Protein AF-A0A8J6MJN9-F1 (afdb_monomer_lite)

Secondary structure (DSSP, 8-state):
-------PPPPPPHHHHHHHHHHHTHHHHTTTTTTSHHHHHHHHHHHHHHHHS-TTSTT-SS-TTSHHHHH--HHHHHHHHHHHHHSPPPPPP-------------B--HHHHHHIIIIITTT-GGGGBHHHHHHTHHHHHHHHHTT-S-SSSPPPHHHHHHHHHHHHH-

Structure (mmCIF, N/CA/C/O backbone):
data_AF-A0A8J6MJN9-F1
#
_entry.id   AF-A0A8J6MJN9-F1
#
loop_
_atom_site.group_PDB
_atom_site.id
_atom_site.type_symbol
_atom_site.label_atom_id
_atom_site.label_alt_id
_atom_site.label_comp_id
_atom_site.label_asym_id
_atom_site.label_entity_id
_atom_site.label_seq_id
_atom_site.pdbx_PDB_ins_code
_atom_site.Cartn_x
_atom_site.Cartn_y
_atom_site.Cartn_z
_atom_site.occupancy
_atom_site.B_iso_or_equiv
_atom_site.auth_seq_id
_atom_site.auth_comp_id
_atom_site.auth_asym_id
_atom_site.auth_atom_id
_atom_site.pdbx_PDB_model_num
ATOM 1 N N . MET A 1 1 ? 47.421 -7.490 -21.087 1.00 34.41 1 MET A N 1
ATOM 2 C CA . MET A 1 1 ? 46.028 -7.913 -21.349 1.00 34.41 1 MET A CA 1
ATOM 3 C C . MET A 1 1 ? 45.246 -7.853 -20.045 1.00 34.41 1 MET A C 1
ATOM 5 O O . MET A 1 1 ? 45.467 -8.699 -19.192 1.00 34.41 1 MET A O 1
ATOM 9 N N . ARG A 1 2 ? 44.400 -6.836 -19.838 1.00 38.19 2 ARG A N 1
ATOM 10 C CA . ARG A 1 2 ? 43.398 -6.853 -18.761 1.00 38.19 2 ARG A CA 1
ATOM 11 C C . ARG A 1 2 ? 42.039 -7.036 -19.422 1.00 38.19 2 ARG A C 1
ATOM 13 O O . ARG A 1 2 ? 41.529 -6.114 -20.044 1.00 38.19 2 ARG A O 1
ATOM 20 N N . LEU A 1 3 ? 41.534 -8.264 -19.343 1.00 40.66 3 LEU A N 1
ATOM 21 C CA . LEU A 1 3 ? 40.156 -8.619 -19.653 1.00 40.66 3 LEU A CA 1
ATOM 22 C C . LEU A 1 3 ? 39.282 -8.026 -18.544 1.00 40.66 3 LEU A C 1
ATOM 24 O O . LEU A 1 3 ? 39.074 -8.657 -17.512 1.00 40.66 3 LEU A O 1
ATOM 28 N N . PHE A 1 4 ? 38.810 -6.797 -18.732 1.00 44.72 4 PHE A N 1
ATOM 29 C CA . PHE A 1 4 ? 37.571 -6.393 -18.087 1.00 44.72 4 PHE A CA 1
ATOM 30 C C . PHE A 1 4 ? 36.474 -7.082 -18.887 1.00 44.72 4 PHE A C 1
ATOM 32 O O . PHE A 1 4 ? 36.148 -6.659 -19.993 1.00 44.72 4 PHE A O 1
ATOM 39 N N . ALA A 1 5 ? 35.997 -8.220 -18.382 1.00 37.56 5 ALA A N 1
ATOM 40 C CA . ALA A 1 5 ? 34.720 -8.742 -18.826 1.00 37.56 5 ALA A CA 1
ATOM 41 C C . ALA A 1 5 ? 33.696 -7.654 -18.503 1.00 37.56 5 ALA A C 1
ATOM 43 O O . ALA A 1 5 ? 33.409 -7.388 -17.337 1.00 37.56 5 ALA A O 1
ATOM 44 N N . ASP A 1 6 ? 33.249 -6.973 -19.551 1.00 38.81 6 ASP A N 1
ATOM 45 C CA . ASP A 1 6 ? 32.132 -6.046 -19.541 1.00 38.81 6 ASP A CA 1
ATOM 46 C C . ASP A 1 6 ? 30.897 -6.869 -19.161 1.00 38.81 6 ASP A C 1
ATOM 48 O O . ASP A 1 6 ? 30.219 -7.461 -20.005 1.00 38.81 6 ASP A O 1
ATOM 52 N N . VAL A 1 7 ? 30.658 -7.029 -17.858 1.00 37.59 7 VAL A N 1
ATOM 53 C CA . VAL A 1 7 ? 29.420 -7.629 -17.373 1.00 37.59 7 VAL A CA 1
ATOM 54 C C . VAL A 1 7 ? 28.360 -6.564 -17.590 1.00 37.59 7 VAL A C 1
ATOM 56 O O . VAL A 1 7 ? 28.095 -5.740 -16.717 1.00 37.59 7 VAL A O 1
ATOM 59 N N . SER A 1 8 ? 27.806 -6.538 -18.803 1.00 46.19 8 SER A N 1
ATOM 60 C CA . SER A 1 8 ? 26.635 -5.726 -19.105 1.00 46.19 8 SER A CA 1
ATOM 61 C C . SER A 1 8 ? 25.590 -5.996 -18.021 1.00 46.19 8 SER A C 1
ATOM 63 O O . SER A 1 8 ? 25.318 -7.170 -17.736 1.00 46.19 8 SER A O 1
ATOM 65 N N . PRO A 1 9 ? 25.027 -4.958 -17.380 1.00 55.22 9 PRO A N 1
ATOM 66 C CA . PRO A 1 9 ? 23.984 -5.161 -16.390 1.00 55.22 9 PRO A CA 1
ATOM 67 C C . PRO A 1 9 ? 22.862 -5.959 -17.055 1.00 55.22 9 PRO A C 1
ATOM 69 O O . PRO A 1 9 ? 22.334 -5.550 -18.091 1.00 55.22 9 PRO A O 1
ATOM 72 N N . LYS A 1 10 ? 22.552 -7.137 -16.497 1.00 65.69 10 LYS A N 1
ATOM 73 C CA . LYS A 1 10 ? 21.460 -7.987 -16.979 1.00 65.69 10 LYS A CA 1
ATOM 74 C C . LYS A 1 10 ? 20.211 -7.113 -17.078 1.00 65.69 10 LYS A C 1
ATOM 76 O O . LYS A 1 10 ? 19.831 -6.476 -16.096 1.00 65.69 10 LYS A O 1
ATOM 81 N N . ALA A 1 11 ? 19.605 -7.060 -18.263 1.00 75.19 11 ALA A N 1
ATOM 82 C CA . ALA A 1 11 ? 18.361 -6.330 -18.450 1.00 75.19 11 ALA A CA 1
ATOM 83 C C . ALA A 1 11 ? 17.307 -6.887 -17.482 1.00 75.19 11 ALA A C 1
ATOM 85 O O . ALA A 1 11 ? 17.142 -8.105 -17.381 1.00 75.19 11 ALA A O 1
ATOM 86 N N . ALA A 1 12 ? 16.632 -5.993 -16.760 1.00 85.31 12 ALA A N 1
ATOM 87 C CA . ALA A 1 12 ? 15.559 -6.370 -15.854 1.00 85.31 12 ALA A CA 1
ATOM 88 C C . ALA A 1 12 ? 14.442 -7.067 -16.642 1.00 85.31 12 ALA A C 1
ATOM 90 O O . ALA A 1 12 ? 14.071 -6.624 -17.731 1.00 85.31 12 ALA A O 1
ATOM 91 N N . THR A 1 13 ? 13.922 -8.162 -16.101 1.00 89.00 13 THR A N 1
ATOM 92 C CA . THR A 1 13 ? 12.825 -8.936 -16.692 1.00 89.00 13 THR A CA 1
ATOM 93 C C . THR A 1 13 ? 11.508 -8.659 -15.970 1.00 89.00 13 THR A C 1
ATOM 95 O O . THR A 1 13 ? 11.492 -8.087 -14.880 1.00 89.00 13 THR A O 1
ATOM 98 N N . TRP A 1 14 ? 10.386 -9.077 -16.564 1.00 88.81 14 TRP A N 1
ATOM 99 C CA . TRP A 1 14 ? 9.093 -9.007 -15.877 1.00 88.81 14 TRP A CA 1
ATOM 100 C C . TRP A 1 14 ? 9.074 -9.854 -14.596 1.00 88.81 14 TRP A C 1
ATOM 102 O O . TRP A 1 14 ? 8.482 -9.435 -13.606 1.00 88.81 14 TRP A O 1
ATOM 112 N N . ASP A 1 15 ? 9.776 -10.987 -14.569 1.00 87.44 15 ASP A N 1
ATOM 113 C CA . ASP A 1 15 ? 9.877 -11.824 -13.370 1.00 87.44 15 ASP A CA 1
ATOM 114 C C . ASP A 1 15 ? 10.611 -11.090 -12.237 1.00 87.44 15 ASP A C 1
ATOM 116 O O . ASP A 1 15 ? 10.156 -11.106 -11.092 1.00 87.44 15 ASP A O 1
ATOM 120 N N . ASP A 1 16 ? 11.688 -10.360 -12.559 1.00 88.56 16 ASP A N 1
ATOM 121 C CA . ASP A 1 16 ? 12.395 -9.517 -11.585 1.00 88.56 16 ASP A CA 1
ATOM 122 C C . ASP A 1 16 ? 11.463 -8.419 -11.032 1.00 88.56 16 ASP A C 1
ATOM 124 O O . ASP A 1 16 ? 11.423 -8.173 -9.826 1.00 88.56 16 ASP A O 1
ATOM 128 N N . VAL A 1 17 ? 10.669 -7.779 -11.900 1.00 90.06 17 VAL A N 1
ATOM 129 C CA . VAL A 1 17 ? 9.691 -6.753 -11.496 1.00 90.06 17 VAL A CA 1
ATOM 130 C C . VAL A 1 17 ? 8.559 -7.343 -10.665 1.00 90.06 17 VAL A C 1
ATOM 132 O O . VAL A 1 17 ? 8.145 -6.713 -9.696 1.00 90.06 17 VAL A O 1
ATOM 135 N N . THR A 1 18 ? 8.079 -8.539 -10.998 1.00 86.19 18 THR A N 1
ATOM 136 C CA . THR A 1 18 ? 6.993 -9.210 -10.272 1.00 86.19 18 THR A CA 1
ATOM 137 C C . THR A 1 18 ? 7.424 -9.526 -8.847 1.00 86.19 18 THR A C 1
ATOM 139 O O . THR A 1 18 ? 6.712 -9.170 -7.914 1.00 86.19 18 THR A O 1
ATOM 142 N N . LEU A 1 19 ? 8.629 -10.072 -8.656 1.00 85.38 19 LEU A N 1
ATOM 143 C CA . LEU A 1 19 ? 9.178 -10.356 -7.324 1.00 85.38 19 LEU A CA 1
ATOM 144 C C . LEU A 1 19 ? 9.270 -9.095 -6.452 1.00 85.38 19 LEU A C 1
ATOM 146 O O . LEU A 1 19 ? 8.923 -9.112 -5.268 1.00 85.38 19 LEU A O 1
ATOM 150 N N . ILE A 1 20 ? 9.716 -7.981 -7.035 1.00 88.62 20 ILE A N 1
ATOM 151 C CA . ILE A 1 20 ? 9.807 -6.700 -6.324 1.00 88.62 20 ILE A CA 1
ATOM 152 C C . ILE A 1 20 ? 8.400 -6.124 -6.072 1.00 88.62 20 ILE A C 1
ATOM 154 O O . ILE A 1 20 ? 8.106 -5.670 -4.964 1.00 88.62 20 ILE A O 1
ATOM 158 N N . SER A 1 21 ? 7.504 -6.189 -7.060 1.00 86.69 21 SER A N 1
ATOM 159 C CA . SER A 1 21 ? 6.110 -5.743 -6.960 1.00 86.69 21 SER A CA 1
ATOM 160 C C . SER A 1 21 ? 5.362 -6.486 -5.855 1.00 86.69 21 SER A C 1
ATOM 162 O O . SER A 1 21 ? 4.729 -5.851 -5.013 1.00 86.69 21 SER A O 1
ATOM 164 N N . GLU A 1 22 ? 5.479 -7.810 -5.778 1.00 82.62 22 GLU A N 1
ATOM 165 C CA . GLU A 1 22 ? 4.843 -8.629 -4.740 1.00 82.62 22 GLU A CA 1
ATOM 166 C C . GLU A 1 22 ? 5.276 -8.222 -3.331 1.00 82.62 22 GLU A C 1
ATOM 168 O O . GLU A 1 22 ? 4.457 -8.174 -2.407 1.00 82.62 22 GLU A O 1
ATOM 173 N N . ARG A 1 23 ? 6.558 -7.886 -3.177 1.00 80.69 23 ARG A N 1
ATOM 174 C CA . ARG A 1 23 ? 7.142 -7.496 -1.896 1.00 80.69 23 ARG A CA 1
ATOM 175 C C . ARG A 1 23 ? 6.771 -6.073 -1.479 1.00 80.69 23 ARG A C 1
ATOM 177 O O . ARG A 1 23 ? 6.491 -5.845 -0.302 1.00 80.69 23 ARG A O 1
ATOM 184 N N . PHE A 1 24 ? 6.783 -5.119 -2.408 1.00 82.31 24 PHE A N 1
ATOM 185 C CA . PHE A 1 24 ? 6.738 -3.691 -2.070 1.00 82.31 24 PHE A CA 1
ATOM 186 C C . PHE A 1 24 ? 5.495 -2.946 -2.568 1.00 82.31 24 PHE A C 1
ATOM 188 O O . PHE A 1 24 ? 5.155 -1.912 -1.996 1.00 82.31 24 PHE A O 1
ATOM 195 N N . CYS A 1 25 ? 4.813 -3.441 -3.602 1.00 80.12 25 CYS A N 1
ATOM 196 C CA . CYS A 1 25 ? 3.708 -2.743 -4.267 1.00 80.12 25 CYS A CA 1
ATOM 197 C C . CYS A 1 25 ? 2.359 -3.423 -4.014 1.00 80.12 25 CYS A C 1
ATOM 199 O O . CYS A 1 25 ? 1.421 -2.783 -3.540 1.00 80.12 25 CYS A O 1
ATOM 201 N N . VAL A 1 26 ? 2.264 -4.730 -4.271 1.00 71.62 26 VAL A N 1
ATOM 202 C CA . VAL A 1 26 ? 1.038 -5.538 -4.130 1.00 71.62 26 VAL A CA 1
ATOM 203 C C . VAL A 1 26 ? 0.490 -5.477 -2.706 1.00 71.62 26 VAL A C 1
ATOM 205 O O . VAL A 1 26 ? -0.717 -5.533 -2.494 1.00 71.62 26 VAL A O 1
ATOM 208 N N . SER A 1 27 ? 1.363 -5.290 -1.719 1.00 66.19 27 SER A N 1
ATOM 209 C CA . SER A 1 27 ? 0.992 -5.093 -0.320 1.00 66.19 27 SER A CA 1
ATOM 210 C C . SER A 1 27 ? -0.051 -3.991 -0.095 1.00 66.19 27 SER A C 1
ATOM 212 O O . SER A 1 27 ? -0.906 -4.140 0.780 1.00 66.19 27 SER A O 1
ATOM 214 N N . CYS A 1 28 ? 0.008 -2.916 -0.885 1.00 65.25 28 CYS A N 1
ATOM 215 C CA . CYS A 1 28 ? -0.881 -1.759 -0.782 1.00 65.25 28 CYS A CA 1
ATOM 216 C C . CYS A 1 28 ? -1.724 -1.538 -2.056 1.00 65.25 28 CYS A C 1
ATOM 218 O O . CYS A 1 28 ? -2.692 -0.783 -2.010 1.00 65.25 28 CYS A O 1
ATOM 220 N N . HIS A 1 29 ? -1.425 -2.269 -3.139 1.00 72.38 29 HIS A N 1
ATOM 221 C CA . HIS A 1 29 ? -2.056 -2.166 -4.463 1.00 72.38 29 HIS A CA 1
ATOM 222 C C . HIS A 1 29 ? -2.641 -3.493 -4.993 1.00 72.38 29 HIS A C 1
ATOM 224 O O . HIS A 1 29 ? -2.782 -3.672 -6.200 1.00 72.38 29 HIS A O 1
ATOM 230 N N . LEU A 1 30 ? -2.975 -4.448 -4.114 1.00 64.25 30 LEU A N 1
ATOM 231 C CA . LEU A 1 30 ? -3.466 -5.781 -4.511 1.00 64.25 30 LEU A CA 1
ATOM 232 C C . LEU A 1 30 ? -4.698 -5.744 -5.436 1.00 64.25 30 LEU A C 1
ATOM 234 O O . LEU A 1 30 ? -4.862 -6.637 -6.251 1.00 64.25 30 LEU A O 1
ATOM 238 N N . ASP A 1 31 ? -5.577 -4.748 -5.301 1.00 61.91 31 ASP A N 1
ATOM 239 C CA . ASP A 1 31 ? -6.767 -4.611 -6.162 1.00 61.91 31 ASP A CA 1
ATOM 240 C C . ASP A 1 31 ? -6.514 -3.790 -7.432 1.00 61.91 31 ASP A C 1
ATOM 242 O O . ASP A 1 31 ? -7.375 -3.721 -8.306 1.00 61.91 31 ASP A O 1
ATOM 246 N N . ASP A 1 32 ? -5.336 -3.179 -7.547 1.00 66.25 32 ASP A N 1
ATOM 247 C CA . ASP A 1 32 ? -4.977 -2.347 -8.692 1.00 66.25 32 ASP A CA 1
ATOM 248 C C . ASP A 1 32 ? -4.314 -3.181 -9.813 1.00 66.25 32 ASP A C 1
ATOM 250 O O . ASP A 1 32 ? -4.006 -2.652 -10.880 1.00 66.25 32 ASP A O 1
ATOM 254 N N . GLY A 1 33 ? -4.103 -4.488 -9.596 1.00 70.12 33 GLY A N 1
ATOM 255 C CA . GLY A 1 33 ? -3.581 -5.435 -10.588 1.00 70.12 33 GLY A CA 1
ATOM 256 C C . GLY A 1 33 ? -2.063 -5.386 -10.771 1.00 70.12 33 GLY A C 1
ATOM 257 O O . GLY A 1 33 ? -1.562 -5.694 -11.856 1.00 70.12 33 GLY A O 1
ATOM 258 N N . TYR A 1 34 ? -1.320 -4.965 -9.744 1.00 79.12 34 TYR A N 1
ATOM 259 C CA . TYR A 1 34 ? 0.144 -4.825 -9.777 1.00 79.12 34 TYR A CA 1
ATOM 260 C C . TYR A 1 34 ? 0.899 -6.162 -9.891 1.00 79.12 34 TYR A C 1
ATOM 262 O O . TYR A 1 34 ? 2.116 -6.168 -10.078 1.00 79.12 34 TYR A O 1
ATOM 270 N N . GLU A 1 35 ? 0.200 -7.286 -9.822 1.00 76.44 35 GLU A N 1
ATOM 271 C CA . GLU A 1 35 ? 0.677 -8.625 -10.167 1.00 76.44 35 GLU A CA 1
ATOM 272 C C . GLU A 1 35 ? 0.648 -8.912 -11.683 1.00 76.44 35 GLU A C 1
ATOM 274 O O . GLU A 1 35 ? 1.119 -9.959 -12.121 1.00 76.44 35 GLU A O 1
ATOM 279 N N . THR A 1 36 ? 0.114 -7.999 -12.507 1.00 82.56 36 THR A N 1
ATOM 280 C CA . THR A 1 36 ? -0.034 -8.199 -13.958 1.00 82.56 36 THR A CA 1
ATOM 281 C C . THR A 1 36 ? 0.801 -7.223 -14.782 1.00 82.56 36 THR A C 1
ATOM 283 O O . THR A 1 36 ? 0.831 -6.018 -14.530 1.00 82.56 36 THR A O 1
ATOM 286 N N . GLN A 1 37 ? 1.422 -7.724 -15.853 1.00 86.56 37 GLN A N 1
ATOM 287 C CA . GLN A 1 37 ? 2.224 -6.891 -16.751 1.00 86.56 37 GLN A CA 1
ATOM 288 C C . GLN A 1 37 ? 1.379 -5.812 -17.446 1.00 86.56 37 GLN A C 1
ATOM 290 O O . GLN A 1 37 ? 1.851 -4.699 -17.671 1.00 86.56 37 GLN A O 1
ATOM 295 N N . ALA A 1 38 ? 0.113 -6.119 -17.748 1.00 84.94 38 ALA A N 1
ATOM 296 C CA . ALA A 1 38 ? -0.808 -5.205 -18.418 1.00 84.94 38 ALA A CA 1
ATOM 297 C C . ALA A 1 38 ? -1.080 -3.936 -17.593 1.00 84.94 38 ALA A C 1
ATOM 299 O O . ALA A 1 38 ? -1.024 -2.831 -18.138 1.00 84.94 38 ALA A O 1
ATOM 300 N N . THR A 1 39 ? -1.306 -4.068 -16.280 1.00 83.19 39 THR A N 1
ATOM 301 C CA . THR A 1 39 ? -1.437 -2.913 -15.377 1.00 83.19 39 THR A CA 1
ATOM 302 C C . THR A 1 39 ? -0.179 -2.058 -15.410 1.00 83.19 39 THR A C 1
ATOM 304 O O . THR A 1 39 ? -0.259 -0.835 -15.538 1.00 83.19 39 THR A O 1
ATOM 307 N N . TRP A 1 40 ? 0.993 -2.690 -15.352 1.00 88.38 40 TRP A N 1
ATOM 308 C CA . TRP A 1 40 ? 2.257 -1.965 -15.351 1.00 88.38 40 TRP A CA 1
ATOM 309 C C . TRP A 1 40 ? 2.497 -1.206 -16.664 1.00 88.38 40 TRP A C 1
ATOM 311 O O . TRP A 1 40 ? 2.879 -0.034 -16.651 1.00 88.38 40 TRP A O 1
ATOM 321 N N . SER A 1 41 ? 2.205 -1.823 -17.807 1.00 85.56 41 SER A N 1
ATOM 322 C CA . SER A 1 41 ? 2.247 -1.149 -19.108 1.00 85.56 41 SER A CA 1
ATOM 323 C C . SER A 1 41 ? 1.257 0.018 -19.202 1.00 85.56 41 SER A C 1
ATOM 325 O O . SER A 1 41 ? 1.592 1.047 -19.790 1.00 85.56 41 SER A O 1
ATOM 327 N N . GLY A 1 42 ? 0.069 -0.105 -18.601 1.00 84.00 42 GLY A N 1
ATOM 328 C CA . GLY A 1 42 ? -0.950 0.950 -18.572 1.00 84.00 42 GLY A CA 1
ATOM 329 C C . GLY A 1 42 ? -0.643 2.112 -17.620 1.00 84.00 42 GLY A C 1
ATOM 330 O O . GLY A 1 42 ? -1.056 3.240 -17.877 1.00 84.00 42 GLY A O 1
ATOM 331 N N . LEU A 1 43 ? 0.098 1.867 -16.535 1.00 83.81 43 LEU A N 1
ATOM 332 C CA . LEU A 1 43 ? 0.446 2.870 -15.516 1.00 83.81 43 LEU A CA 1
ATOM 333 C C . LEU A 1 43 ? 1.891 3.369 -15.595 1.00 83.81 43 LEU A C 1
ATOM 335 O O . LEU A 1 43 ? 2.330 4.098 -14.697 1.00 83.81 43 LEU A O 1
ATOM 339 N N . LYS A 1 44 ? 2.627 2.985 -16.644 1.00 86.19 44 LYS A N 1
ATOM 340 C CA . LYS A 1 44 ? 4.067 3.219 -16.813 1.00 86.19 44 LYS A CA 1
ATOM 341 C C . LYS A 1 44 ? 4.518 4.597 -16.327 1.00 86.19 44 LYS A C 1
ATOM 343 O O . LYS A 1 44 ? 5.360 4.686 -15.436 1.00 86.19 44 LYS A O 1
ATOM 348 N N . ASP A 1 45 ? 3.937 5.666 -16.865 1.00 84.00 45 ASP A N 1
ATOM 349 C CA . ASP A 1 45 ? 4.395 7.032 -16.582 1.00 84.00 45 ASP A CA 1
ATOM 350 C C . ASP A 1 45 ? 4.157 7.443 -15.123 1.00 84.00 45 ASP A C 1
ATOM 352 O O . ASP A 1 45 ? 5.012 8.080 -14.501 1.00 84.00 45 ASP A O 1
ATOM 356 N N . SER A 1 46 ? 3.029 7.027 -14.539 1.00 83.81 46 SER A N 1
ATOM 357 C CA . SER A 1 46 ? 2.725 7.270 -13.123 1.00 83.81 46 SER A CA 1
ATOM 358 C C . SER A 1 46 ? 3.712 6.540 -12.211 1.00 83.81 46 SER A C 1
ATOM 360 O O . SER A 1 46 ? 4.202 7.118 -11.238 1.00 83.81 46 SER A O 1
ATOM 362 N N . MET A 1 47 ? 4.051 5.290 -12.530 1.00 87.38 47 MET A N 1
ATOM 363 C CA . MET A 1 47 ? 5.005 4.516 -11.734 1.00 87.38 47 MET A CA 1
ATOM 364 C C . MET A 1 47 ? 6.423 5.065 -11.853 1.00 87.38 47 MET A C 1
ATOM 366 O O . MET A 1 47 ? 7.070 5.260 -10.828 1.00 87.38 47 MET A O 1
ATOM 370 N N . ILE A 1 48 ? 6.884 5.395 -13.068 1.00 89.38 48 ILE A N 1
ATOM 371 C CA . ILE A 1 48 ? 8.192 6.039 -13.272 1.00 89.38 48 ILE A CA 1
ATOM 372 C C . ILE A 1 48 ? 8.273 7.321 -12.448 1.00 89.38 48 ILE A C 1
ATOM 374 O O . ILE A 1 48 ? 9.273 7.542 -11.765 1.00 89.38 48 ILE A O 1
ATOM 378 N N . LYS A 1 49 ? 7.224 8.153 -12.488 1.00 86.50 49 LYS A N 1
ATOM 379 C CA . LYS A 1 49 ? 7.170 9.388 -11.707 1.00 86.50 49 LYS A CA 1
ATOM 380 C C . LYS A 1 49 ? 7.347 9.099 -10.219 1.00 86.50 49 LYS A C 1
ATOM 382 O O . LYS A 1 49 ? 8.227 9.692 -9.614 1.00 86.50 49 LYS A O 1
ATOM 387 N N . ARG A 1 50 ? 6.557 8.188 -9.643 1.00 88.25 50 ARG A N 1
ATOM 388 C CA . ARG A 1 50 ? 6.556 7.907 -8.194 1.00 88.25 50 ARG A CA 1
ATOM 389 C C . ARG A 1 50 ? 7.820 7.204 -7.697 1.00 88.25 50 ARG A C 1
ATOM 391 O O . ARG A 1 50 ? 8.282 7.523 -6.609 1.00 88.25 50 ARG A O 1
ATOM 398 N N . LEU A 1 51 ? 8.394 6.296 -8.487 1.00 88.56 51 LEU A N 1
ATOM 399 C CA . LEU A 1 51 ? 9.624 5.569 -8.138 1.00 88.56 51 LEU A CA 1
ATOM 400 C C . LEU A 1 51 ? 10.877 6.460 -8.181 1.00 88.56 51 LEU A C 1
ATOM 402 O O . LEU A 1 51 ? 11.867 6.147 -7.523 1.00 88.56 51 LEU A O 1
ATOM 406 N N . LYS A 1 52 ? 10.841 7.560 -8.948 1.00 88.19 52 LYS A N 1
ATOM 407 C CA . LYS A 1 52 ? 11.928 8.550 -9.026 1.00 88.19 52 LYS A CA 1
ATOM 408 C C . LYS A 1 52 ? 11.890 9.612 -7.929 1.00 88.19 52 LYS A C 1
ATOM 410 O O . LYS A 1 52 ? 12.887 10.309 -7.768 1.00 88.19 52 LYS A O 1
ATOM 415 N N . LEU A 1 53 ? 10.766 9.762 -7.226 1.00 81.50 53 LEU A N 1
ATOM 416 C CA . LEU A 1 53 ? 10.646 10.753 -6.160 1.00 81.50 53 LEU A CA 1
ATOM 417 C C . LEU A 1 53 ? 11.618 10.436 -5.019 1.00 81.50 53 LEU A C 1
ATOM 419 O O . LEU A 1 53 ? 11.833 9.269 -4.662 1.00 81.50 53 LEU A O 1
ATOM 423 N N . GLY A 1 54 ? 12.181 11.492 -4.437 1.00 75.94 54 GLY A N 1
ATOM 424 C CA . GLY A 1 54 ? 13.036 11.395 -3.256 1.00 75.94 54 GLY A CA 1
ATOM 425 C C . GLY A 1 54 ? 12.295 10.783 -2.065 1.00 75.94 54 GLY A C 1
ATOM 426 O O . GLY A 1 54 ? 11.066 10.787 -2.008 1.00 75.94 54 GLY A O 1
ATOM 427 N N . GLU A 1 55 ? 13.033 10.257 -1.085 1.00 73.12 55 GLU A N 1
ATOM 428 C CA . GLU A 1 55 ? 12.430 9.640 0.107 1.00 73.12 55 GLU A CA 1
ATOM 429 C C . GLU A 1 55 ? 11.531 10.618 0.874 1.00 73.12 55 GLU A C 1
ATOM 431 O O . GLU A 1 55 ? 10.541 10.216 1.462 1.00 73.12 55 GLU A O 1
ATOM 436 N N . THR A 1 56 ? 11.813 11.916 0.842 1.00 71.94 56 THR A N 1
ATOM 437 C CA . THR A 1 56 ? 11.024 12.928 1.558 1.00 71.94 56 THR A CA 1
ATOM 438 C C . THR A 1 56 ? 9.909 13.549 0.717 1.00 71.94 56 THR A C 1
ATOM 440 O O . THR A 1 56 ? 9.158 14.389 1.215 1.00 71.94 56 THR A O 1
ATOM 443 N N . GLU A 1 57 ? 9.787 13.169 -0.556 1.00 70.31 57 GLU A N 1
ATOM 444 C CA . GLU A 1 57 ? 8.847 13.792 -1.482 1.00 70.31 57 GLU A CA 1
ATOM 445 C C . GLU A 1 57 ? 7.458 13.149 -1.401 1.00 70.31 57 GLU A C 1
ATOM 447 O O . GLU A 1 57 ? 7.288 11.927 -1.451 1.00 70.31 57 GLU A O 1
ATOM 452 N N . ALA A 1 58 ? 6.433 13.999 -1.314 1.00 68.31 58 ALA A N 1
ATOM 453 C CA . ALA A 1 58 ? 5.049 13.557 -1.233 1.00 68.31 58 ALA A CA 1
ATOM 454 C C . ALA A 1 58 ? 4.660 12.713 -2.459 1.00 68.31 58 ALA A C 1
ATOM 456 O O . ALA A 1 58 ? 4.780 13.146 -3.606 1.00 68.31 58 ALA A O 1
ATOM 457 N N . GLY A 1 59 ? 4.144 11.509 -2.202 1.00 68.00 59 GLY A N 1
ATOM 458 C CA . GLY A 1 59 ? 3.737 10.566 -3.242 1.00 68.00 59 GLY A CA 1
ATOM 459 C C . GLY A 1 59 ? 4.837 9.617 -3.721 1.00 68.00 59 GLY A C 1
ATOM 460 O O . GLY A 1 59 ? 4.558 8.846 -4.648 1.00 68.00 59 GLY A O 1
ATOM 461 N N . THR A 1 60 ? 6.028 9.648 -3.101 1.00 80.12 60 THR A N 1
ATOM 462 C CA . THR A 1 60 ? 7.059 8.610 -3.263 1.00 80.12 60 THR A CA 1
ATOM 463 C C . THR A 1 60 ? 6.482 7.235 -2.938 1.00 80.12 60 THR A C 1
ATOM 465 O O . THR A 1 60 ? 5.645 7.103 -2.042 1.00 80.12 60 THR A O 1
ATOM 468 N N . MET A 1 61 ? 6.868 6.223 -3.715 1.00 83.75 61 MET A N 1
ATOM 469 C CA . MET A 1 61 ? 6.363 4.861 -3.550 1.00 83.75 61 MET A CA 1
ATOM 470 C C . MET A 1 61 ? 7.507 3.840 -3.456 1.00 83.75 61 MET A C 1
ATOM 472 O O . MET A 1 61 ? 8.405 3.873 -4.302 1.00 83.75 61 MET A O 1
ATOM 476 N N . PRO A 1 62 ? 7.439 2.903 -2.489 1.00 83.75 62 PRO A N 1
ATOM 477 C CA . PRO A 1 62 ? 6.560 2.935 -1.318 1.00 83.75 62 PRO A CA 1
ATOM 478 C C . PRO A 1 62 ? 6.841 4.176 -0.446 1.00 83.75 62 PRO A C 1
ATOM 480 O O . PRO A 1 62 ?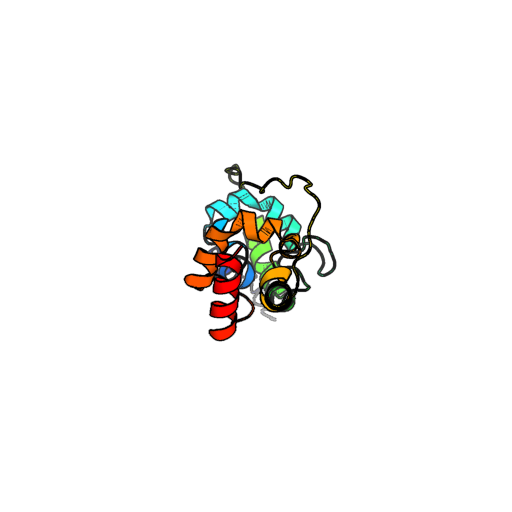 7.967 4.680 -0.478 1.00 83.75 62 PRO A O 1
ATOM 483 N N . PRO A 1 63 ? 5.861 4.679 0.328 1.00 76.69 63 PRO A N 1
ATOM 484 C CA . PRO A 1 63 ? 6.070 5.864 1.155 1.00 76.69 63 PRO A CA 1
ATOM 485 C C . PRO A 1 63 ? 7.179 5.609 2.183 1.00 76.69 63 PRO A C 1
ATOM 487 O O . PRO A 1 63 ? 7.203 4.554 2.830 1.00 76.69 63 PRO A O 1
ATOM 490 N N . SER A 1 64 ? 8.126 6.537 2.305 1.00 77.50 64 SER A N 1
ATOM 491 C CA . SER A 1 64 ? 9.369 6.364 3.077 1.00 77.50 64 SER A CA 1
ATOM 492 C C . SER A 1 64 ? 9.149 6.237 4.583 1.00 77.50 64 SER A C 1
ATOM 494 O O . SER A 1 64 ? 9.969 5.670 5.307 1.00 77.50 64 SER A O 1
ATOM 496 N N . GLU A 1 65 ? 8.017 6.722 5.081 1.00 68.81 65 GLU A N 1
ATOM 497 C CA . GLU A 1 65 ? 7.596 6.561 6.463 1.00 68.81 65 GLU A CA 1
ATOM 498 C C . GLU A 1 65 ? 7.217 5.108 6.788 1.00 68.81 65 GLU A C 1
ATOM 500 O O . GLU A 1 65 ? 7.255 4.701 7.955 1.00 68.81 65 GLU A O 1
ATOM 505 N N . THR A 1 66 ? 6.886 4.306 5.770 1.00 68.25 66 THR A N 1
ATOM 506 C CA . THR A 1 66 ? 6.504 2.902 5.933 1.00 68.25 66 THR A CA 1
ATOM 507 C C . THR A 1 66 ? 7.720 1.994 6.088 1.00 68.25 66 THR A C 1
ATOM 509 O O . THR A 1 66 ? 8.814 2.281 5.606 1.00 68.25 66 THR A O 1
ATOM 512 N N . LYS A 1 67 ? 7.518 0.825 6.708 1.00 75.50 67 LYS A N 1
ATOM 513 C CA . LYS A 1 67 ? 8.533 -0.237 6.730 1.00 75.50 67 LYS A CA 1
ATOM 514 C C . LYS A 1 67 ? 8.991 -0.613 5.312 1.00 75.50 67 LYS A C 1
ATOM 516 O O . LYS A 1 67 ? 10.183 -0.738 5.079 1.00 75.50 67 LYS A O 1
ATOM 521 N N . LEU A 1 68 ? 8.057 -0.717 4.363 1.00 79.69 68 LEU A N 1
ATOM 522 C CA . LEU A 1 68 ? 8.358 -1.073 2.974 1.00 79.69 68 LEU A CA 1
ATOM 523 C C . LEU A 1 68 ? 9.182 0.002 2.256 1.00 79.69 68 LEU A C 1
ATOM 525 O O . LEU A 1 68 ? 10.099 -0.338 1.521 1.00 79.69 68 LEU A O 1
ATOM 529 N N . GLY A 1 69 ? 8.900 1.284 2.497 1.00 78.94 69 GLY A N 1
ATOM 530 C CA . GLY A 1 69 ? 9.661 2.394 1.916 1.00 78.94 69 GLY A CA 1
ATOM 531 C C . GLY A 1 69 ? 11.078 2.499 2.469 1.00 78.94 69 GLY A C 1
ATOM 532 O O . GLY A 1 69 ? 11.979 2.894 1.740 1.00 78.94 69 GLY A O 1
ATOM 533 N N . LYS A 1 70 ? 11.291 2.079 3.723 1.00 80.69 70 LYS A N 1
ATOM 534 C CA . LYS A 1 70 ? 12.627 1.962 4.334 1.00 80.69 70 LYS A CA 1
ATOM 535 C C . LYS A 1 70 ? 13.406 0.743 3.844 1.00 80.69 70 LYS A C 1
ATOM 537 O O . LYS A 1 70 ? 14.631 0.755 3.864 1.00 80.69 70 LYS A O 1
ATOM 542 N N . GLU A 1 71 ? 12.706 -0.323 3.465 1.00 84.81 71 GLU A N 1
ATOM 543 C CA . GLU A 1 71 ? 13.316 -1.582 3.023 1.00 84.81 71 GLU A CA 1
ATOM 544 C C . GLU A 1 71 ? 13.570 -1.638 1.517 1.00 84.81 71 GLU A C 1
ATOM 546 O O . GLU A 1 71 ? 14.450 -2.384 1.089 1.00 84.81 71 GLU A O 1
ATOM 551 N N . MET A 1 72 ? 12.812 -0.886 0.714 1.00 86.56 72 MET A N 1
ATOM 552 C CA . MET A 1 72 ? 13.003 -0.856 -0.730 1.00 86.56 72 MET A CA 1
ATOM 553 C C . MET A 1 72 ? 14.283 -0.095 -1.075 1.00 86.56 72 MET A C 1
ATOM 555 O O . MET A 1 72 ? 14.347 1.133 -0.988 1.00 86.56 72 MET A O 1
ATOM 559 N N . GLY A 1 73 ? 15.301 -0.835 -1.500 1.00 85.25 73 GLY A N 1
ATOM 560 C CA . GLY A 1 73 ? 16.611 -0.276 -1.790 1.00 85.25 73 GLY A CA 1
ATOM 561 C C . GLY A 1 73 ? 16.674 0.458 -3.129 1.00 85.25 73 GLY A C 1
ATOM 562 O O . GLY A 1 73 ? 15.831 0.302 -4.018 1.00 85.25 73 GLY A O 1
ATOM 563 N N . SER A 1 74 ? 17.758 1.210 -3.322 1.00 85.31 74 SER A N 1
ATOM 564 C CA . SER A 1 74 ? 18.087 1.831 -4.613 1.00 85.31 74 SER A CA 1
ATOM 565 C C . SER A 1 74 ? 18.214 0.801 -5.743 1.00 85.31 74 SER A C 1
ATOM 567 O O . SER A 1 74 ? 17.836 1.089 -6.879 1.00 85.31 74 SER A O 1
ATOM 569 N N . ASN A 1 75 ? 18.686 -0.411 -5.434 1.00 87.88 75 ASN A N 1
ATOM 570 C CA . ASN A 1 75 ? 18.771 -1.510 -6.392 1.00 87.88 75 ASN A CA 1
ATOM 571 C C . ASN A 1 75 ? 17.384 -1.955 -6.885 1.00 87.88 75 ASN A C 1
ATOM 573 O O . ASN A 1 75 ? 17.176 -2.056 -8.091 1.00 87.88 75 ASN A O 1
ATOM 577 N N . ASP A 1 76 ? 16.417 -2.129 -5.979 1.00 89.94 76 ASP A N 1
ATOM 578 C CA . ASP A 1 76 ? 15.045 -2.525 -6.330 1.00 89.94 76 ASP A CA 1
ATOM 579 C C . ASP A 1 76 ? 14.390 -1.475 -7.238 1.00 89.94 76 ASP A C 1
ATOM 581 O O . ASP A 1 76 ? 13.859 -1.794 -8.305 1.00 89.94 76 ASP A O 1
ATOM 585 N N . LYS A 1 77 ? 14.518 -0.190 -6.871 1.00 89.44 77 LYS A N 1
ATOM 586 C CA . LYS A 1 77 ? 14.028 0.929 -7.694 1.00 89.44 77 LYS A CA 1
ATOM 587 C C . LYS A 1 77 ? 14.693 0.947 -9.071 1.00 89.44 77 LYS A C 1
ATOM 589 O O . LYS A 1 77 ? 14.021 1.191 -10.070 1.00 89.44 77 LYS A O 1
ATOM 594 N N . THR A 1 78 ? 15.994 0.664 -9.138 1.00 89.94 78 THR A N 1
ATOM 595 C CA . THR A 1 78 ? 16.754 0.637 -10.396 1.00 89.94 78 THR A CA 1
ATOM 596 C C . THR A 1 78 ? 16.274 -0.473 -11.326 1.00 89.94 78 THR A C 1
ATOM 598 O O . THR A 1 78 ? 16.060 -0.209 -12.508 1.00 89.94 78 THR A O 1
ATOM 601 N N . VAL A 1 79 ? 16.049 -1.685 -10.812 1.00 90.44 79 VAL A N 1
ATOM 602 C CA . VAL A 1 79 ? 15.514 -2.814 -11.596 1.00 90.44 79 VAL A CA 1
ATOM 603 C C . VAL A 1 79 ? 14.152 -2.456 -12.192 1.00 90.44 79 VAL A C 1
ATOM 605 O O . VAL A 1 79 ? 13.948 -2.582 -13.401 1.00 90.44 79 VAL A O 1
ATOM 608 N N . MET A 1 80 ? 13.241 -1.926 -11.374 1.00 90.94 80 MET A N 1
ATOM 609 C CA . MET A 1 80 ? 11.893 -1.564 -11.821 1.00 90.94 80 MET A CA 1
ATOM 610 C C . MET A 1 80 ? 11.898 -0.427 -12.842 1.00 90.94 80 MET A C 1
ATOM 612 O O . MET A 1 80 ? 11.211 -0.506 -13.860 1.00 90.94 80 MET A O 1
ATOM 616 N N . LEU A 1 81 ? 12.687 0.622 -12.597 1.00 91.56 81 LEU A N 1
ATOM 617 C CA . LEU A 1 81 ? 12.825 1.746 -13.523 1.00 91.56 81 LEU A CA 1
ATOM 618 C C . LEU A 1 81 ? 13.462 1.314 -14.846 1.00 91.56 81 LEU A C 1
ATOM 620 O O . LEU A 1 81 ? 13.012 1.769 -15.895 1.00 91.56 81 LEU A O 1
ATOM 624 N N . SER A 1 82 ? 14.467 0.435 -14.805 1.00 90.38 82 SER A N 1
ATOM 625 C CA . SER A 1 82 ? 15.120 -0.121 -15.995 1.00 90.38 82 SER A CA 1
ATOM 626 C C . SER A 1 82 ? 14.133 -0.899 -16.861 1.00 90.38 82 SER A C 1
ATOM 628 O O . SER A 1 82 ? 14.059 -0.683 -18.066 1.00 90.38 82 SER A O 1
ATOM 630 N N . TRP A 1 83 ? 13.298 -1.745 -16.258 1.00 91.44 83 TRP A N 1
ATOM 631 C CA . TRP A 1 83 ? 12.277 -2.458 -17.020 1.00 91.44 83 TRP A CA 1
ATOM 632 C C . TRP A 1 83 ? 11.204 -1.503 -17.571 1.00 91.44 83 TRP A C 1
ATOM 634 O O . TRP A 1 83 ? 10.921 -1.514 -18.770 1.00 91.44 83 TRP A O 1
ATOM 644 N N . LEU A 1 84 ? 10.665 -0.601 -16.740 1.00 90.31 84 LEU A N 1
ATOM 645 C CA . LEU A 1 84 ? 9.626 0.360 -17.133 1.00 90.31 84 LEU A CA 1
ATOM 646 C C . LEU A 1 84 ? 10.029 1.263 -18.305 1.00 90.31 84 LEU A C 1
ATOM 648 O O . LEU A 1 84 ? 9.179 1.639 -19.115 1.00 90.31 84 LEU A O 1
ATOM 652 N N . THR A 1 85 ? 11.301 1.639 -18.426 1.00 87.44 85 THR A N 1
ATOM 653 C CA . THR A 1 85 ? 11.760 2.467 -19.551 1.00 87.44 85 THR A CA 1
ATOM 654 C C . THR A 1 85 ? 11.794 1.696 -20.870 1.00 87.44 85 THR A C 1
ATOM 656 O O . THR A 1 85 ? 11.618 2.324 -21.914 1.00 87.44 85 THR A O 1
ATOM 659 N N . THR A 1 86 ? 11.922 0.364 -20.838 1.00 84.00 86 THR A N 1
ATOM 660 C CA . THR A 1 86 ? 12.002 -0.494 -22.039 1.00 84.00 86 THR A CA 1
ATOM 661 C C . THR A 1 86 ? 10.647 -0.912 -22.613 1.00 84.00 86 THR A C 1
ATOM 663 O O . THR A 1 86 ? 10.552 -1.181 -23.809 1.00 84.00 86 THR A O 1
ATOM 666 N N . ILE A 1 87 ? 9.581 -0.943 -21.806 1.00 80.69 87 ILE A N 1
ATOM 667 C CA . ILE A 1 87 ? 8.258 -1.390 -22.271 1.00 80.69 87 ILE A CA 1
ATOM 668 C C . ILE A 1 87 ? 7.515 -0.298 -23.053 1.00 80.69 87 ILE A C 1
ATOM 670 O O . ILE A 1 87 ? 7.607 0.891 -22.729 1.00 80.69 87 ILE A O 1
ATOM 674 N N . GLN A 1 88 ? 6.716 -0.688 -24.048 1.00 76.50 88 GLN A N 1
ATOM 675 C CA . GLN A 1 88 ? 5.742 0.216 -24.669 1.00 76.50 88 GLN A CA 1
ATOM 676 C C . GLN A 1 88 ? 4.547 0.436 -23.733 1.00 76.50 88 GLN A C 1
ATOM 678 O O . GLN A 1 88 ? 4.058 -0.501 -23.101 1.00 76.50 88 GLN A O 1
ATOM 683 N N . ALA A 1 89 ? 4.089 1.687 -23.644 1.00 65.62 89 ALA A N 1
ATOM 684 C CA . ALA A 1 89 ? 2.866 2.010 -22.926 1.00 65.62 89 ALA A CA 1
ATOM 685 C C . ALA A 1 89 ? 1.664 1.448 -23.694 1.00 65.62 89 ALA A C 1
ATOM 687 O O . ALA A 1 89 ? 1.543 1.648 -24.904 1.00 65.62 89 ALA A O 1
ATOM 688 N N . THR A 1 90 ? 0.766 0.774 -22.989 1.00 61.38 90 THR A N 1
ATOM 689 C CA . THR A 1 90 ? -0.553 0.403 -23.513 1.00 61.38 90 THR A CA 1
ATOM 690 C C . THR A 1 90 ? -1.567 1.429 -23.025 1.00 61.38 90 THR A C 1
ATOM 692 O O . THR A 1 90 ? -1.434 1.938 -21.914 1.00 61.38 90 THR A O 1
ATOM 695 N N . THR A 1 91 ? -2.574 1.771 -23.830 1.00 47.53 91 THR A N 1
ATOM 696 C CA . THR A 1 91 ? -3.597 2.753 -23.437 1.00 47.53 91 THR A CA 1
ATOM 697 C C . THR A 1 91 ? -4.213 2.367 -22.081 1.00 47.53 91 THR A C 1
ATOM 699 O O . THR A 1 91 ? -4.657 1.224 -21.940 1.00 47.53 91 THR A O 1
ATOM 702 N N . PRO A 1 92 ? -4.244 3.262 -21.072 1.00 50.00 92 PRO A N 1
ATOM 703 C CA . PRO A 1 92 ? -4.721 2.895 -19.745 1.00 50.00 92 PRO A CA 1
ATOM 704 C C . PRO A 1 92 ? -6.213 2.555 -19.793 1.00 50.00 92 PRO A C 1
ATOM 706 O O . PRO A 1 92 ? -7.033 3.391 -20.178 1.00 50.00 92 PRO A O 1
ATOM 709 N N . SER A 1 93 ? -6.591 1.361 -19.334 1.00 40.94 93 SER A N 1
ATOM 710 C CA . SER A 1 93 ? -7.950 1.169 -18.825 1.00 40.94 93 SER A CA 1
ATOM 711 C C . SER A 1 93 ? -8.023 1.926 -17.503 1.00 40.94 93 SER A C 1
ATOM 713 O O . SER A 1 93 ? -7.223 1.668 -16.609 1.00 40.94 93 SER A O 1
ATOM 715 N N . LYS A 1 94 ? -8.899 2.936 -17.421 1.00 36.62 94 LYS A N 1
ATOM 716 C CA . LYS A 1 94 ? -9.063 3.813 -16.250 1.00 36.62 94 LYS A CA 1
ATOM 717 C C . LYS A 1 94 ? -9.008 3.007 -14.949 1.00 36.62 94 LYS A C 1
ATOM 719 O O . LYS A 1 94 ? -9.931 2.248 -14.668 1.00 36.62 94 LYS A O 1
ATOM 724 N N . ILE A 1 95 ? -7.981 3.234 -14.136 1.00 39.31 95 ILE A N 1
ATOM 725 C CA . ILE A 1 95 ? -8.021 2.819 -12.736 1.00 39.31 95 ILE A CA 1
ATOM 726 C C . ILE A 1 95 ? -8.898 3.839 -12.008 1.00 39.31 95 ILE A C 1
ATOM 728 O O . ILE A 1 95 ? -8.634 5.040 -12.129 1.00 39.31 95 ILE A O 1
ATOM 732 N N . PRO A 1 96 ? -9.965 3.417 -11.305 1.00 34.59 96 PRO A N 1
ATOM 733 C CA . PRO A 1 96 ? -10.827 4.335 -10.586 1.00 34.59 96 PRO A CA 1
ATOM 734 C C . PRO A 1 96 ? -10.030 4.944 -9.432 1.00 34.59 96 PRO A C 1
ATOM 736 O O . PRO A 1 96 ? -9.896 4.364 -8.358 1.00 34.59 96 PRO A O 1
ATOM 739 N N . THR A 1 97 ? -9.499 6.144 -9.639 1.00 34.34 97 THR A N 1
ATOM 740 C CA . THR A 1 97 ? -9.096 7.005 -8.533 1.00 34.34 97 THR A CA 1
ATOM 741 C C . THR A 1 97 ? -10.371 7.350 -7.779 1.00 34.34 97 THR A C 1
ATOM 743 O O . THR A 1 97 ? -11.172 8.151 -8.263 1.00 34.34 97 THR A O 1
ATOM 746 N N . GLY A 1 98 ? -10.600 6.680 -6.648 1.00 33.94 98 GLY A N 1
ATOM 747 C CA . GLY A 1 98 ? -11.722 6.962 -5.761 1.00 33.94 98 GLY A CA 1
ATOM 748 C C . GLY A 1 98 ? -11.786 8.459 -5.485 1.00 33.94 98 GLY A C 1
ATOM 749 O O . GLY A 1 98 ? -10.873 9.035 -4.901 1.00 33.94 98 GLY A O 1
ATOM 750 N N . THR A 1 99 ? -12.840 9.090 -5.984 1.00 33.72 99 THR A N 1
ATOM 751 C CA . THR A 1 99 ? -13.111 10.514 -5.833 1.00 33.72 99 THR A CA 1
ATOM 752 C C . THR A 1 99 ? -13.322 10.847 -4.363 1.00 33.72 99 THR A C 1
ATOM 754 O O . THR A 1 99 ? -14.242 10.331 -3.729 1.00 33.72 99 THR A O 1
ATOM 757 N N . SER A 1 100 ? -12.487 11.730 -3.827 1.00 34.16 100 SER A N 1
ATOM 758 C CA . SER A 1 100 ? -12.681 12.371 -2.533 1.00 34.16 100 SER A CA 1
ATOM 759 C C . SER A 1 100 ? -13.719 13.491 -2.663 1.00 34.16 100 SER A C 1
ATOM 761 O O . SER A 1 100 ? -13.487 14.496 -3.330 1.00 34.16 100 SER A O 1
ATOM 763 N N . SER A 1 101 ? -14.866 13.323 -2.002 1.00 35.22 101 SER A N 1
ATOM 764 C CA . SER A 1 101 ? -15.770 14.432 -1.673 1.00 35.22 101 SER A CA 1
ATOM 765 C C . SER A 1 101 ? -15.450 14.942 -0.264 1.00 35.22 101 SER A C 1
ATOM 767 O O . SER A 1 101 ? -15.281 14.126 0.647 1.00 35.22 101 SER A O 1
ATOM 769 N N . PRO A 1 102 ? -15.394 16.268 -0.040 1.00 45.34 102 PRO A N 1
ATOM 770 C CA . PRO A 1 102 ? -15.104 16.835 1.266 1.00 45.34 102 PRO A CA 1
ATOM 771 C C . PRO A 1 102 ? -16.368 16.772 2.128 1.00 45.34 102 PRO A C 1
ATOM 773 O O . PRO A 1 102 ? -17.255 17.613 2.021 1.00 45.34 102 PRO A O 1
ATOM 776 N N . THR A 1 103 ? -16.456 15.759 2.984 1.00 46.41 103 THR A N 1
ATOM 777 C CA . THR A 1 103 ? -17.394 15.752 4.116 1.00 46.41 103 THR A CA 1
ATOM 778 C C . THR A 1 103 ? -16.547 15.843 5.374 1.00 46.41 103 THR A C 1
ATOM 780 O O . THR A 1 103 ? -15.523 15.167 5.450 1.00 46.41 103 THR A O 1
ATOM 783 N N . THR A 1 104 ? -16.925 16.717 6.307 1.00 53.97 104 THR A N 1
ATOM 784 C CA . THR A 1 104 ? -16.200 17.043 7.544 1.00 53.97 104 THR A CA 1
ATOM 785 C C . THR A 1 104 ? -15.508 15.813 8.124 1.00 53.97 104 THR A C 1
ATOM 787 O O . THR A 1 104 ? -16.157 14.869 8.571 1.00 53.97 104 THR A O 1
ATOM 790 N N . ALA A 1 105 ? -14.181 15.795 8.034 1.00 68.19 105 ALA A N 1
ATOM 791 C CA . ALA A 1 105 ? -13.376 14.636 8.366 1.00 68.19 105 ALA A CA 1
ATOM 792 C C . ALA A 1 105 ? -13.436 14.391 9.880 1.00 68.19 105 ALA A C 1
ATOM 794 O O . ALA A 1 105 ? -12.800 15.104 10.651 1.00 68.19 105 ALA A O 1
ATOM 795 N N . VAL A 1 106 ? -14.243 13.419 10.316 1.00 85.81 106 VAL A N 1
ATOM 796 C CA . VAL A 1 106 ? -14.301 13.011 11.726 1.00 85.81 106 VAL A CA 1
ATOM 797 C C . VAL A 1 106 ? -13.140 12.047 11.987 1.00 85.81 106 VAL A C 1
ATOM 799 O O . VAL A 1 106 ? -13.140 10.957 11.397 1.00 85.81 106 VAL A O 1
ATOM 802 N N . PRO A 1 107 ? -12.164 12.402 12.846 1.00 90.81 107 PRO A N 1
ATOM 803 C CA . PRO A 1 107 ? -11.014 11.549 13.118 1.00 90.81 107 PRO A CA 1
ATOM 804 C C . PRO A 1 107 ? -11.421 10.245 13.806 1.00 90.81 107 PRO A C 1
ATOM 806 O O . PRO A 1 107 ? -12.347 10.220 14.617 1.00 90.81 107 PRO A O 1
ATOM 809 N N . ILE A 1 108 ? -10.697 9.163 13.528 1.00 93.38 108 ILE A N 1
ATOM 810 C CA . ILE A 1 108 ? -10.816 7.933 14.321 1.00 93.38 108 ILE A CA 1
ATOM 811 C C . ILE A 1 108 ? -10.150 8.090 15.696 1.00 93.38 108 ILE A C 1
ATOM 813 O O . ILE A 1 108 ? -9.199 8.855 15.864 1.00 93.38 108 ILE A O 1
ATOM 817 N N . ALA A 1 109 ? -10.613 7.320 16.680 1.00 92.88 109 ALA A N 1
ATOM 818 C CA . ALA A 1 109 ? -10.110 7.356 18.052 1.00 92.88 109 ALA A CA 1
ATOM 819 C C . ALA A 1 109 ? -9.978 5.946 18.656 1.00 92.88 109 ALA A C 1
ATOM 821 O O . ALA A 1 109 ? -10.372 4.949 18.045 1.00 92.88 109 ALA A O 1
ATOM 822 N N . GLY A 1 110 ? -9.408 5.877 19.864 1.00 94.50 110 GLY A N 1
ATOM 823 C CA . GLY A 1 110 ? -9.296 4.652 20.657 1.00 94.50 110 GLY A CA 1
ATOM 824 C C . GLY A 1 110 ? -8.549 3.527 19.941 1.00 94.50 110 GLY A C 1
ATOM 825 O O . GLY A 1 110 ? -7.559 3.755 19.246 1.00 94.50 110 GLY A O 1
ATOM 826 N N . ASP A 1 111 ? -9.049 2.305 20.100 1.00 95.50 111 ASP A N 1
ATOM 827 C CA . ASP A 1 111 ? -8.433 1.103 19.538 1.00 95.50 111 ASP A CA 1
ATOM 828 C C . ASP A 1 111 ? -8.335 1.118 18.011 1.00 95.50 111 ASP A C 1
ATOM 830 O O . ASP A 1 111 ? -7.336 0.653 17.463 1.00 95.50 111 ASP A O 1
ATOM 834 N N . LEU A 1 112 ? -9.326 1.695 17.318 1.00 95.69 112 LEU A N 1
ATOM 835 C CA . LEU A 1 112 ? -9.279 1.826 15.862 1.00 95.69 112 LEU A CA 1
ATOM 836 C C . LEU A 1 112 ? -8.094 2.692 15.435 1.00 95.69 112 LEU A C 1
ATOM 838 O O . LEU A 1 112 ? -7.391 2.352 14.489 1.00 95.69 112 LEU A O 1
ATOM 842 N N . LYS A 1 113 ? -7.842 3.785 16.164 1.00 94.44 113 LYS A N 1
ATOM 843 C CA . LYS A 1 113 ? -6.695 4.660 15.912 1.00 94.44 113 LYS A CA 1
ATOM 844 C C . LYS A 1 113 ? -5.372 3.945 16.171 1.00 94.44 113 LYS A C 1
ATOM 846 O O . LYS A 1 113 ? -4.488 4.022 15.324 1.00 94.44 113 LYS A O 1
ATOM 851 N N . SER A 1 114 ? -5.244 3.230 17.287 1.00 92.00 114 SER A N 1
ATOM 852 C CA . SER A 1 114 ? -4.020 2.483 17.609 1.00 92.00 114 SER A CA 1
ATOM 853 C C . SER A 1 114 ? -3.698 1.428 16.545 1.00 92.00 114 SER A C 1
ATOM 855 O O . SER A 1 114 ? -2.564 1.343 16.078 1.00 92.00 114 SER A O 1
ATOM 857 N N . LEU A 1 115 ? -4.706 0.668 16.106 1.00 93.31 115 LEU A N 1
ATOM 858 C CA . LEU A 1 115 ? -4.556 -0.336 15.048 1.00 93.31 115 LEU A CA 1
ATOM 859 C C . LEU A 1 115 ? -4.265 0.309 13.687 1.00 93.31 115 LEU A C 1
ATOM 861 O O . LEU A 1 115 ? -3.423 -0.184 12.936 1.00 93.31 115 LEU A O 1
ATOM 865 N N . ASN A 1 116 ? -4.917 1.431 13.374 1.00 91.12 116 ASN A N 1
ATOM 866 C CA . ASN A 1 116 ? -4.646 2.192 12.162 1.00 91.12 116 ASN A CA 1
ATOM 867 C C . ASN A 1 116 ? -3.193 2.664 12.108 1.00 91.12 116 ASN A C 1
ATOM 869 O O . ASN A 1 116 ? -2.506 2.399 11.127 1.00 91.12 116 ASN A O 1
ATOM 873 N N . ASP A 1 117 ? -2.719 3.336 13.155 1.00 85.00 117 ASP A N 1
ATOM 874 C CA . ASP A 1 117 ? -1.368 3.895 13.198 1.00 85.00 117 ASP A CA 1
ATOM 875 C C . ASP A 1 117 ? -0.295 2.800 13.088 1.00 85.00 117 ASP A C 1
ATOM 877 O O . ASP A 1 117 ? 0.745 3.022 12.470 1.00 85.00 117 ASP A O 1
ATOM 881 N N . MET A 1 118 ? -0.563 1.611 13.635 1.00 84.56 118 MET A N 1
ATOM 882 C CA . MET A 1 118 ? 0.367 0.481 13.613 1.00 84.56 118 MET A CA 1
ATOM 883 C C . MET A 1 118 ? 0.398 -0.261 12.270 1.00 84.56 118 MET A C 1
ATOM 885 O O . MET A 1 118 ? 1.467 -0.680 11.819 1.00 84.56 118 MET A O 1
ATOM 889 N N . TYR A 1 119 ? -0.764 -0.442 11.636 1.00 84.81 119 TYR A N 1
ATOM 890 C CA . TYR A 1 119 ? -0.914 -1.398 10.537 1.00 84.81 119 TYR A CA 1
ATOM 891 C C . TYR A 1 119 ? -1.386 -0.795 9.212 1.00 84.81 119 TYR A C 1
ATOM 893 O O . TYR A 1 119 ? -1.051 -1.339 8.162 1.00 84.81 119 TYR A O 1
ATOM 901 N N . CYS A 1 120 ? -2.176 0.283 9.237 1.00 82.81 120 CYS A N 1
ATOM 902 C CA . CYS A 1 120 ? -2.969 0.712 8.076 1.00 82.81 120 CYS A CA 1
ATOM 903 C C . CYS A 1 120 ? -2.569 2.094 7.544 1.00 82.81 120 CYS A C 1
ATO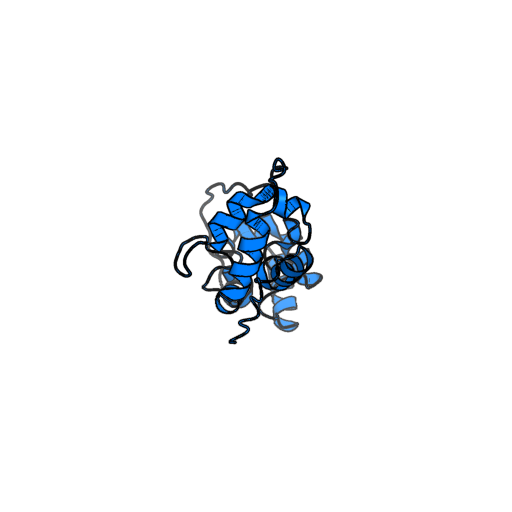M 905 O O . CYS A 1 120 ? -2.452 2.269 6.333 1.00 82.81 120 CYS A O 1
ATOM 907 N N . LYS A 1 121 ? -2.327 3.071 8.428 1.00 80.06 121 LYS A N 1
ATOM 908 C CA . LYS A 1 121 ? -2.094 4.487 8.091 1.00 80.06 121 LYS A CA 1
ATOM 909 C C . LYS A 1 121 ? -0.921 4.693 7.145 1.00 80.06 121 LYS A C 1
ATOM 911 O O . LYS A 1 121 ? -0.956 5.587 6.311 1.00 80.06 121 LYS A O 1
ATOM 916 N N . SER A 1 122 ? 0.103 3.860 7.296 1.00 70.12 122 SER A N 1
ATOM 917 C CA . SER A 1 122 ? 1.313 3.890 6.482 1.00 70.12 122 SER A CA 1
ATOM 918 C C . SER A 1 122 ? 1.008 3.727 4.986 1.00 70.12 122 SER A C 1
ATOM 920 O O . SER A 1 122 ? 1.665 4.356 4.168 1.00 70.12 122 SER A O 1
ATOM 922 N N . CYS A 1 123 ? -0.024 2.956 4.626 1.00 67.56 123 CYS A N 1
ATOM 923 C CA . CYS A 1 123 ? -0.492 2.814 3.242 1.00 67.56 123 CYS A CA 1
ATOM 924 C C . CYS A 1 123 ? -1.848 3.478 2.958 1.00 67.56 123 CYS A C 1
ATOM 926 O O . CYS A 1 123 ? -2.230 3.637 1.800 1.00 67.56 123 CYS A O 1
ATOM 928 N N . HIS A 1 124 ? -2.585 3.885 3.989 1.00 76.56 124 HIS A N 1
ATOM 929 C CA . HIS A 1 124 ? -3.894 4.517 3.867 1.00 76.56 124 HIS A CA 1
ATOM 930 C C . HIS A 1 124 ? -3.915 5.833 4.646 1.00 76.56 124 HIS A C 1
ATOM 932 O O . HIS A 1 124 ? -4.462 5.907 5.745 1.00 76.56 124 HIS A O 1
ATOM 938 N N . SER A 1 125 ? -3.339 6.893 4.073 1.00 76.31 125 SER A N 1
ATOM 939 C CA . SER A 1 125 ? -3.300 8.227 4.698 1.00 76.31 125 SER A CA 1
ATOM 940 C C . SER A 1 125 ? -4.687 8.728 5.112 1.00 76.31 125 SER A C 1
ATOM 942 O O . SER A 1 125 ? -4.835 9.356 6.157 1.00 76.31 125 SER A O 1
ATOM 944 N N . ASP A 1 126 ? -5.713 8.381 4.334 1.00 79.56 126 ASP A N 1
ATOM 945 C CA . ASP A 1 126 ? -7.102 8.783 4.572 1.00 79.56 126 ASP A CA 1
ATOM 946 C C . ASP A 1 126 ? -7.780 7.971 5.687 1.00 79.56 126 ASP A C 1
ATOM 948 O O . ASP A 1 126 ? -8.814 8.387 6.216 1.00 79.56 126 ASP A O 1
ATOM 952 N N . ALA A 1 127 ? -7.178 6.850 6.109 1.00 85.88 127 ALA A N 1
ATOM 953 C CA . ALA A 1 127 ? -7.668 6.007 7.200 1.00 85.88 127 ALA A CA 1
ATOM 954 C C . ALA A 1 127 ? -7.565 6.676 8.578 1.00 85.88 127 ALA A C 1
ATOM 956 O O . ALA A 1 127 ? -7.996 6.108 9.575 1.00 85.88 127 ALA A O 1
ATOM 957 N N . VAL A 1 128 ? -7.065 7.910 8.660 1.00 87.50 128 VAL A N 1
ATOM 958 C CA . VAL A 1 128 ? -7.189 8.744 9.866 1.00 87.50 128 VAL A CA 1
ATOM 959 C C . VAL A 1 128 ? -8.624 9.235 10.109 1.00 87.50 128 VAL A C 1
ATOM 961 O O . VAL A 1 128 ? -8.909 9.747 11.191 1.00 87.50 128 VAL A O 1
ATOM 964 N N . ASN A 1 129 ? -9.533 9.045 9.146 1.00 89.94 129 ASN A N 1
ATOM 965 C CA . ASN A 1 129 ? -10.913 9.526 9.198 1.00 89.94 129 ASN A CA 1
ATOM 966 C C . ASN A 1 129 ? -11.925 8.379 9.169 1.00 89.94 129 ASN A C 1
ATOM 968 O O . ASN A 1 129 ? -11.791 7.434 8.396 1.00 89.94 129 ASN A O 1
ATOM 972 N N . THR A 1 130 ? -12.992 8.495 9.956 1.00 89.12 130 THR A N 1
ATOM 973 C CA . THR A 1 130 ? -14.078 7.496 10.050 1.00 89.12 130 THR A CA 1
ATOM 974 C C . THR A 1 130 ? -14.728 7.169 8.702 1.00 89.12 130 THR A C 1
ATOM 976 O O . THR A 1 130 ? -15.054 6.010 8.459 1.00 89.12 130 THR A O 1
ATOM 979 N N . LEU A 1 131 ? -14.848 8.148 7.795 1.00 86.94 131 LEU A N 1
ATOM 980 C CA . LEU A 1 131 ? -15.426 7.958 6.458 1.00 86.94 131 LEU A CA 1
ATOM 981 C C . LEU A 1 131 ? -14.675 6.909 5.623 1.00 86.94 131 LEU A C 1
ATOM 983 O O . LEU A 1 131 ? -15.301 6.155 4.879 1.00 86.94 131 LEU A O 1
ATOM 987 N N . PHE A 1 132 ? -13.346 6.826 5.745 1.00 87.94 132 PHE A N 1
ATOM 988 C CA . PHE A 1 132 ? -12.563 5.783 5.075 1.00 87.94 132 PHE A CA 1
ATOM 989 C C . PHE A 1 132 ? -13.031 4.393 5.516 1.00 87.94 132 PHE A C 1
ATOM 991 O O . PHE A 1 132 ? -13.275 3.519 4.686 1.00 87.94 132 PHE A O 1
ATOM 998 N N . TRP A 1 133 ? -13.205 4.210 6.824 1.00 92.00 133 TRP A N 1
ATOM 999 C CA . TRP A 1 133 ? -13.566 2.926 7.413 1.00 92.00 133 TRP A CA 1
ATOM 1000 C C . TRP A 1 133 ? -14.999 2.521 7.095 1.00 92.00 133 TRP A C 1
ATOM 1002 O O . TRP A 1 133 ? -15.228 1.365 6.750 1.00 92.00 133 TRP A O 1
ATOM 1012 N N . SER A 1 134 ? -15.950 3.456 7.154 1.00 88.75 134 SER A N 1
ATOM 1013 C CA . SER A 1 134 ? -17.349 3.167 6.824 1.00 88.75 134 SER A CA 1
ATOM 1014 C C . SER A 1 134 ? -17.540 2.910 5.326 1.00 88.75 134 SER A C 1
ATOM 1016 O O . SER A 1 134 ? -18.163 1.917 4.952 1.00 88.75 134 SER A O 1
ATOM 1018 N N . SER A 1 135 ? -16.939 3.726 4.452 1.00 85.06 135 SER A N 1
ATOM 1019 C CA . SER A 1 135 ? -17.066 3.567 2.992 1.00 85.06 135 SER A CA 1
ATOM 1020 C C . SER A 1 135 ? -16.383 2.310 2.448 1.00 85.06 135 SER A C 1
ATOM 1022 O O . SER A 1 135 ? -16.848 1.732 1.468 1.00 85.06 135 SER A O 1
ATOM 1024 N N . LYS A 1 136 ? -15.295 1.855 3.084 1.00 85.25 136 LYS A N 1
ATOM 1025 C CA . LYS A 1 136 ? -14.542 0.658 2.675 1.00 85.25 136 LYS A CA 1
ATOM 1026 C C . LYS A 1 136 ? -14.788 -0.550 3.580 1.00 85.25 136 LYS A C 1
ATOM 1028 O O . LYS A 1 136 ? -14.091 -1.551 3.429 1.00 85.25 136 LYS A O 1
ATOM 1033 N N . LYS A 1 137 ? -15.779 -0.502 4.480 1.00 89.06 137 LYS A N 1
ATOM 1034 C CA . LYS A 1 137 ? -16.052 -1.528 5.506 1.00 89.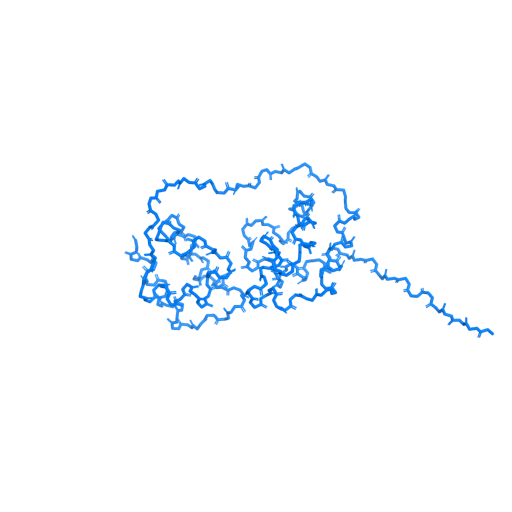06 137 LYS A CA 1
ATOM 1035 C C . LYS A 1 137 ? -15.985 -2.959 4.967 1.00 89.06 137 LYS A C 1
ATOM 1037 O O . LYS A 1 137 ? -15.203 -3.768 5.461 1.00 89.06 137 LYS A O 1
ATOM 1042 N N . ALA A 1 138 ? -16.769 -3.265 3.931 1.00 83.75 138 ALA A N 1
ATOM 1043 C CA . ALA A 1 138 ? -16.836 -4.610 3.356 1.00 83.75 138 ALA A CA 1
ATOM 1044 C C . ALA A 1 138 ? -15.489 -5.065 2.765 1.00 83.75 138 ALA A C 1
ATOM 1046 O O . ALA A 1 138 ? -15.064 -6.201 2.981 1.00 83.75 138 ALA A O 1
ATOM 1047 N N . LEU A 1 139 ? -14.788 -4.162 2.073 1.00 82.00 139 LEU A N 1
ATOM 1048 C CA . LEU A 1 139 ? -13.479 -4.441 1.487 1.00 82.00 139 LEU A CA 1
ATOM 1049 C C . LEU A 1 139 ? -12.427 -4.692 2.573 1.00 82.00 139 LEU A C 1
ATOM 1051 O O . LEU A 1 139 ? -11.685 -5.667 2.490 1.00 82.00 139 LEU A O 1
ATOM 1055 N N . ILE A 1 140 ? -12.403 -3.860 3.617 1.00 88.19 140 ILE A N 1
ATOM 1056 C CA . ILE A 1 140 ? -11.483 -4.001 4.752 1.00 88.19 140 ILE A CA 1
ATOM 1057 C C . ILE A 1 140 ? -11.712 -5.343 5.451 1.00 88.19 140 ILE A C 1
ATOM 1059 O O . ILE A 1 140 ? -10.756 -6.089 5.655 1.00 88.19 140 ILE A O 1
ATOM 1063 N N . ILE A 1 141 ? -12.966 -5.694 5.759 1.00 90.00 141 ILE A N 1
ATOM 1064 C CA . ILE A 1 141 ? -13.301 -6.986 6.380 1.00 90.00 141 ILE A CA 1
ATOM 1065 C C . ILE A 1 141 ? -12.809 -8.142 5.505 1.00 90.00 141 ILE A C 1
ATOM 1067 O O . ILE A 1 141 ? -12.136 -9.046 6.004 1.00 90.00 141 ILE A O 1
ATOM 1071 N N . SER A 1 142 ? -13.084 -8.101 4.200 1.00 83.75 142 SER A N 1
ATOM 1072 C CA . SER A 1 142 ? -12.647 -9.134 3.257 1.00 83.75 142 SER A CA 1
ATOM 1073 C C . SER A 1 142 ? -11.120 -9.279 3.230 1.00 83.75 142 SER A C 1
ATOM 1075 O O . SER A 1 142 ? -10.601 -10.381 3.390 1.00 83.75 142 SER A O 1
ATOM 1077 N N . LYS A 1 143 ? -10.383 -8.172 3.087 1.00 82.81 143 LYS A N 1
ATOM 1078 C CA . LYS A 1 143 ? -8.915 -8.174 2.954 1.00 82.81 143 LYS A CA 1
ATOM 1079 C C . LYS A 1 143 ? -8.185 -8.518 4.249 1.00 82.81 143 LYS A C 1
ATOM 1081 O O . LYS A 1 143 ? -7.147 -9.171 4.224 1.00 82.81 143 LYS A O 1
ATOM 1086 N N . VAL A 1 144 ? -8.709 -8.099 5.394 1.00 88.19 144 VAL A N 1
ATOM 1087 C CA . VAL A 1 144 ? -8.109 -8.444 6.687 1.00 88.19 144 VAL A CA 1
ATOM 1088 C C . VAL A 1 144 ? -8.405 -9.906 7.026 1.00 88.19 144 VAL A C 1
ATOM 1090 O O . VAL A 1 144 ? -7.506 -10.643 7.437 1.00 88.19 144 VAL A O 1
ATOM 1093 N N . SER A 1 145 ? -9.639 -10.376 6.812 1.00 85.44 145 SER A N 1
ATOM 1094 C CA . SER A 1 145 ? -10.032 -11.759 7.130 1.00 85.44 145 SER A CA 1
ATOM 1095 C C .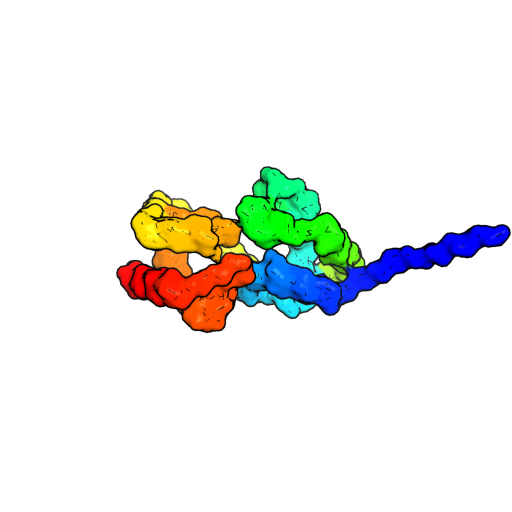 SER A 1 145 ? -9.263 -12.798 6.311 1.00 85.44 145 SER A C 1
ATOM 1097 O O . SER A 1 145 ? -8.745 -13.748 6.903 1.00 85.44 145 SER A O 1
ATOM 1099 N N . ASN A 1 146 ? -9.071 -12.579 5.008 1.00 80.31 146 ASN A N 1
ATOM 1100 C CA . ASN A 1 146 ? -8.303 -13.482 4.144 1.00 80.31 146 ASN A CA 1
ATOM 1101 C C . ASN A 1 146 ? -6.772 -13.299 4.237 1.00 80.31 146 ASN A C 1
ATOM 1103 O O . ASN A 1 146 ? -6.033 -13.973 3.526 1.00 80.31 146 ASN A O 1
ATOM 1107 N N . GLY A 1 147 ? -6.288 -12.404 5.108 1.00 74.25 147 GLY A N 1
ATOM 1108 C CA . GLY A 1 147 ? -4.854 -12.160 5.303 1.00 74.25 147 GLY A CA 1
ATOM 1109 C C . GLY A 1 147 ? -4.185 -11.400 4.156 1.00 74.25 147 GLY A C 1
ATOM 1110 O O . GLY A 1 147 ? -2.960 -11.312 4.110 1.00 74.25 147 GLY A O 1
ATOM 1111 N N . ALA A 1 148 ? -4.961 -10.827 3.236 1.00 71.00 148 ALA A N 1
ATOM 1112 C CA . ALA A 1 148 ? -4.439 -9.952 2.199 1.00 71.00 148 ALA A CA 1
ATOM 1113 C C . ALA A 1 148 ? -3.941 -8.609 2.749 1.00 71.00 148 ALA A C 1
ATOM 1115 O O . ALA A 1 148 ? -3.152 -7.957 2.073 1.00 71.00 148 ALA A O 1
ATOM 1116 N N . MET A 1 149 ? -4.377 -8.195 3.944 1.00 78.56 149 MET A N 1
ATOM 1117 C CA . MET A 1 149 ? -3.889 -7.004 4.640 1.00 78.56 149 MET A CA 1
ATOM 1118 C C . MET A 1 149 ? -3.782 -7.206 6.161 1.00 78.56 149 MET A C 1
ATOM 1120 O O . MET A 1 149 ? -4.595 -7.935 6.735 1.00 78.56 149 MET A O 1
ATOM 1124 N N . PRO A 1 150 ? -2.850 -6.498 6.831 1.00 72.25 150 PRO A N 1
ATOM 1125 C CA . PRO A 1 150 ? -1.738 -5.728 6.254 1.00 72.25 150 PRO A CA 1
ATOM 1126 C C . PRO A 1 150 ? -0.609 -6.641 5.736 1.00 72.25 150 PRO A C 1
ATOM 1128 O O . PRO A 1 150 ? -0.341 -7.698 6.299 1.00 72.25 150 PRO A O 1
ATOM 1131 N N . LYS A 1 151 ? 0.084 -6.220 4.671 1.00 60.72 151 LYS A N 1
ATOM 1132 C CA . LYS A 1 151 ? 1.160 -7.002 4.026 1.00 60.72 151 LYS A CA 1
ATOM 1133 C C . LYS A 1 151 ? 2.589 -6.604 4.432 1.00 60.72 151 LYS A C 1
ATOM 1135 O O . LYS A 1 151 ? 3.520 -7.327 4.106 1.00 60.72 151 LYS A O 1
ATOM 1140 N N . GLY A 1 152 ? 2.777 -5.480 5.135 1.00 54.25 152 GLY A N 1
ATOM 1141 C CA . GLY A 1 152 ? 4.104 -5.003 5.571 1.00 54.25 152 GLY A CA 1
ATOM 1142 C C . GLY A 1 152 ? 4.448 -5.332 7.030 1.00 54.25 152 GLY A C 1
ATOM 1143 O O . GLY A 1 152 ? 5.528 -5.843 7.341 1.00 54.25 152 GLY A O 1
ATOM 1144 N N . THR A 1 153 ? 3.516 -5.054 7.938 1.00 63.06 153 THR A N 1
ATOM 1145 C CA . THR A 1 153 ? 3.629 -5.413 9.355 1.00 63.06 153 THR A CA 1
ATOM 1146 C C . THR A 1 153 ? 2.714 -6.597 9.603 1.00 63.06 153 THR A C 1
ATOM 1148 O O . THR A 1 153 ? 1.519 -6.482 9.361 1.00 63.06 153 THR A O 1
ATOM 1151 N N . ALA A 1 154 ? 3.250 -7.721 10.080 1.00 72.19 154 ALA A N 1
ATOM 1152 C CA . ALA A 1 154 ? 2.416 -8.857 10.453 1.00 72.19 154 ALA A CA 1
ATOM 1153 C C . ALA A 1 154 ? 1.469 -8.438 11.587 1.00 72.19 154 ALA A C 1
ATOM 1155 O O . ALA A 1 154 ? 1.919 -8.021 12.654 1.00 72.19 154 ALA A O 1
ATOM 1156 N N . MET A 1 155 ? 0.164 -8.522 11.337 1.00 86.00 155 MET A N 1
ATOM 1157 C CA . MET A 1 155 ? -0.856 -8.269 12.348 1.00 86.00 155 MET A CA 1
ATOM 1158 C C . MET A 1 155 ? -1.032 -9.519 13.200 1.00 86.00 155 MET A C 1
ATOM 1160 O O . MET A 1 155 ? -1.195 -10.617 12.666 1.00 86.00 155 MET A O 1
ATOM 1164 N N . THR A 1 156 ? -1.009 -9.358 14.521 1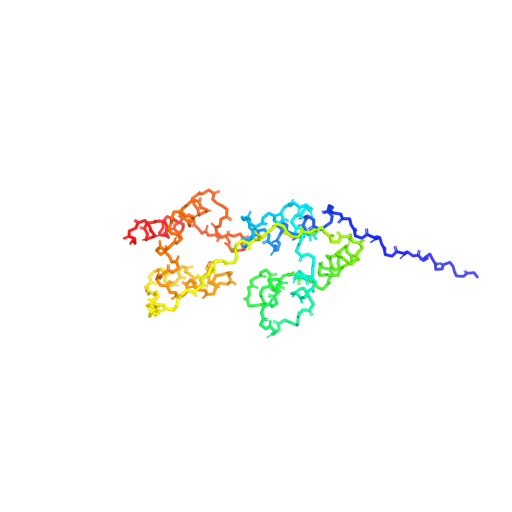.00 89.81 156 THR A N 1
ATOM 1165 C CA . THR A 1 156 ? -1.264 -10.479 15.431 1.00 89.81 156 THR A CA 1
ATOM 1166 C C . THR A 1 156 ? -2.706 -10.972 15.282 1.00 89.81 156 THR A C 1
ATOM 1168 O O . THR A 1 156 ? -3.606 -10.192 14.968 1.00 89.81 156 THR A O 1
ATOM 1171 N N . ASP A 1 157 ? -2.972 -12.250 15.564 1.00 90.38 157 ASP A N 1
ATOM 1172 C CA . ASP A 1 157 ? -4.345 -12.780 15.522 1.00 90.38 157 ASP A CA 1
ATOM 1173 C C . ASP A 1 157 ? -5.293 -12.040 16.479 1.00 90.38 157 ASP A C 1
ATOM 1175 O O . ASP A 1 157 ? -6.483 -11.888 16.196 1.00 90.38 157 ASP A O 1
ATOM 1179 N N . ALA A 1 158 ? -4.772 -11.568 17.616 1.00 93.94 158 ALA A N 1
ATOM 1180 C CA . ALA A 1 158 ? -5.533 -10.775 18.574 1.00 93.94 158 ALA A CA 1
ATOM 1181 C C . ALA A 1 158 ? -5.930 -9.416 17.981 1.00 93.94 158 ALA A C 1
ATOM 1183 O O . ALA A 1 158 ? -7.112 -9.065 18.003 1.00 93.94 158 ALA A O 1
ATOM 1184 N N . ASP A 1 159 ? -4.975 -8.698 17.389 1.00 95.00 159 ASP A N 1
ATOM 1185 C CA . ASP A 1 159 ? -5.224 -7.408 16.743 1.00 95.00 159 ASP A CA 1
ATOM 1186 C C . ASP A 1 159 ? -6.127 -7.550 15.522 1.00 95.00 159 ASP A C 1
ATOM 1188 O O . ASP A 1 159 ? -7.027 -6.736 15.328 1.00 95.00 159 ASP A O 1
ATOM 1192 N N . LYS A 1 160 ? -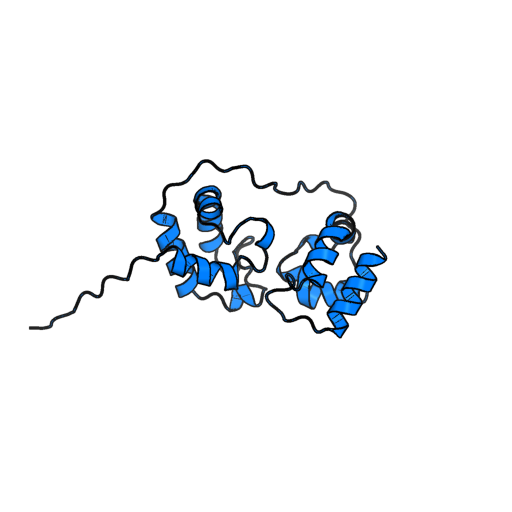5.960 -8.622 14.742 1.00 94.25 160 LYS A N 1
ATOM 1193 C CA . LYS A 1 160 ? -6.825 -8.948 13.605 1.00 94.25 160 LYS A CA 1
ATOM 1194 C C . LYS A 1 160 ? -8.269 -9.141 14.043 1.00 94.25 160 LYS A C 1
ATOM 1196 O O . LYS A 1 160 ? -9.169 -8.522 13.475 1.00 94.25 160 LYS A O 1
ATOM 1201 N N . ARG A 1 161 ? -8.511 -9.962 15.071 1.00 96.06 161 ARG A N 1
ATOM 1202 C CA . ARG A 1 161 ? -9.862 -10.148 15.631 1.00 96.06 161 ARG A CA 1
ATOM 1203 C C . ARG A 1 161 ? -10.438 -8.831 16.142 1.00 96.06 161 ARG A C 1
ATOM 1205 O O . ARG A 1 161 ? -11.602 -8.540 15.882 1.00 96.06 161 ARG A O 1
ATOM 1212 N N . LYS A 1 162 ? -9.621 -8.026 16.822 1.00 97.31 162 LYS A N 1
ATOM 1213 C CA . LYS A 1 162 ? -10.022 -6.724 17.361 1.00 97.31 162 LYS A CA 1
ATOM 1214 C C . LYS A 1 162 ? -10.395 -5.735 16.254 1.00 97.31 162 LYS A C 1
ATOM 1216 O O . LYS A 1 162 ? -11.463 -5.132 16.321 1.00 97.31 162 LYS A O 1
ATOM 1221 N N . LEU A 1 163 ? -9.575 -5.624 15.208 1.00 96.19 163 LEU A N 1
ATOM 1222 C CA . LEU A 1 163 ? -9.843 -4.775 14.048 1.00 96.19 163 LEU A CA 1
ATOM 1223 C C . LEU A 1 163 ? -11.140 -5.188 13.350 1.00 96.19 163 LEU A C 1
ATOM 1225 O O . LEU A 1 163 ? -11.997 -4.345 13.102 1.00 96.19 163 LEU A O 1
ATOM 1229 N N . LEU A 1 164 ? -11.305 -6.484 13.072 1.00 96.12 164 LEU A N 1
ATOM 1230 C CA . LEU A 1 164 ? -12.505 -7.006 12.417 1.00 96.12 164 LEU A CA 1
ATOM 1231 C C . LEU A 1 164 ? -13.767 -6.754 13.247 1.00 96.12 164 LEU A C 1
ATOM 1233 O O . LEU A 1 164 ? -14.786 -6.374 12.675 1.00 96.12 164 LEU A O 1
ATOM 1237 N N . ALA A 1 165 ? -13.705 -6.909 14.573 1.00 97.12 165 ALA A N 1
ATOM 1238 C CA . ALA A 1 165 ? -14.829 -6.611 15.458 1.00 97.12 165 ALA A CA 1
ATOM 1239 C C . ALA A 1 165 ? -15.211 -5.122 15.416 1.00 97.12 165 ALA A C 1
ATOM 1241 O O . ALA A 1 165 ? -16.386 -4.801 15.249 1.00 97.12 165 ALA A O 1
ATOM 1242 N N . ILE A 1 166 ? -14.225 -4.221 15.495 1.00 96.94 166 ILE A N 1
ATOM 1243 C CA . ILE A 1 166 ? -14.457 -2.772 15.431 1.00 96.94 166 ILE A CA 1
ATOM 1244 C C . ILE A 1 166 ? -15.062 -2.382 14.080 1.00 96.94 166 ILE A C 1
ATOM 1246 O O . ILE A 1 166 ? -16.114 -1.753 14.049 1.00 96.94 166 ILE A O 1
ATOM 1250 N N . VAL A 1 167 ? -14.441 -2.782 12.965 1.00 95.12 167 VAL A N 1
ATOM 1251 C CA . VAL A 1 167 ? -14.904 -2.413 11.614 1.00 95.12 167 VAL A CA 1
ATOM 1252 C C . VAL A 1 167 ? -16.283 -3.002 11.314 1.00 95.12 167 VAL A C 1
ATOM 1254 O O . VAL A 1 167 ? -17.092 -2.358 10.652 1.00 95.12 167 VAL A O 1
ATOM 1257 N N . SER A 1 168 ? -16.595 -4.193 11.834 1.00 93.44 168 SER A N 1
ATOM 1258 C CA . SER A 1 168 ? -17.928 -4.797 11.691 1.00 93.44 168 SER A CA 1
ATOM 1259 C C . SER A 1 168 ? -19.024 -4.009 12.415 1.00 93.44 168 SER A C 1
ATOM 1261 O O . SER A 1 168 ? -20.173 -4.057 11.976 1.00 93.44 168 SER A O 1
ATOM 1263 N N . ALA A 1 169 ? -18.678 -3.269 13.471 1.00 92.81 169 ALA A N 1
ATOM 1264 C CA . ALA A 1 169 ? -19.605 -2.475 14.277 1.00 92.81 169 ALA A CA 1
ATOM 1265 C C . ALA A 1 169 ? -19.793 -1.018 13.798 1.00 92.81 169 ALA A C 1
ATOM 1267 O O . ALA A 1 169 ? -20.653 -0.330 14.342 1.00 92.81 169 ALA A O 1
ATOM 1268 N N . LEU A 1 170 ? -19.010 -0.554 12.812 1.00 86.56 170 LEU A N 1
ATOM 1269 C CA . LEU A 1 170 ? -19.163 0.765 12.168 1.00 86.56 170 LEU A CA 1
ATOM 1270 C C . LEU A 1 170 ? -20.381 0.823 11.243 1.00 86.56 170 LEU A C 1
ATOM 1272 O O . LEU A 1 170 ? -21.006 1.898 11.170 1.00 86.56 170 LEU A O 1
#

pLDDT: mean 77.35, std 16.92, range [33.72, 97.31]

Sequence (170 aa):
MRLFADVSPKAATWDDVTLISERFCVSCHLDDGYETQATWSGLKDSMIKRLKLGETEAGTMPPSETKLGKEMGSNDKTVMLSWLTTIQATTPSKIPTGTSSPTTAVPIAGDLKSLNDMYCKSCHSDAVNTLFWSSKKALIISKVSNGAMPKGTAMTDADKRKLLAIVSAL

Radius of gyration: 18.74 Å; chains: 1; bounding box: 66×30×45 Å

Foldseek 3Di:
DDPPPCPPPPQQDVVLQLVLCLQFPCLLCVVQPSNDPLSCLQCLVVLLVQLPDDQPDPNRGPNNVALSVVVCDPVSSCSNNRNSVPDHRDHHPDDPPPDDDDDPFAADDDLQVVLCVQFNCSSVVSSRGPCVLQVCLVVCLVCLVVVSGNNRDDDDPVSSVVNNVVSVVD